Protein AF-A0A0K8Q6H7-F1 (afdb_monomer_lite)

Structure (mmCIF, N/CA/C/O backbone):
data_AF-A0A0K8Q6H7-F1
#
_entry.id   AF-A0A0K8Q6H7-F1
#
loop_
_atom_site.group_PDB
_atom_site.id
_atom_site.type_symbol
_atom_site.label_atom_id
_atom_site.label_alt_id
_atom_site.label_comp_id
_atom_site.label_asym_id
_atom_site.label_entity_id
_atom_site.label_seq_id
_atom_site.pdbx_PDB_ins_code
_atom_site.Cartn_x
_atom_site.Cartn_y
_atom_site.Cartn_z
_atom_site.occupancy
_atom_site.B_iso_or_equiv
_atom_site.auth_seq_id
_atom_site.auth_comp_id
_atom_site.auth_asym_id
_atom_site.auth_atom_id
_atom_site.pdbx_PDB_model_num
ATOM 1 N N . MET A 1 1 ? 8.223 -3.584 0.626 1.00 91.62 1 MET A N 1
ATOM 2 C CA . MET A 1 1 ? 8.566 -2.535 -0.362 1.00 91.62 1 MET A CA 1
ATOM 3 C C . MET A 1 1 ? 10.073 -2.270 -0.468 1.00 91.62 1 MET A C 1
ATOM 5 O O . MET A 1 1 ? 10.645 -2.639 -1.479 1.00 91.62 1 MET A O 1
ATOM 9 N N . ILE A 1 2 ? 10.748 -1.719 0.552 1.00 95.00 2 ILE A N 1
ATOM 10 C CA . ILE A 1 2 ? 12.177 -1.323 0.445 1.00 95.00 2 ILE A CA 1
ATOM 11 C C . ILE A 1 2 ? 13.098 -2.502 0.098 1.00 95.00 2 ILE A C 1
ATOM 13 O O . ILE A 1 2 ? 13.904 -2.405 -0.820 1.00 95.00 2 ILE A O 1
ATOM 17 N N . VAL A 1 3 ? 12.936 -3.645 0.773 1.00 96.19 3 VAL A N 1
ATOM 18 C CA . VAL A 1 3 ? 13.725 -4.853 0.470 1.00 96.19 3 VAL A CA 1
ATOM 19 C C . VAL A 1 3 ? 13.531 -5.309 -0.981 1.00 96.19 3 VAL A C 1
ATOM 21 O O . VAL A 1 3 ? 14.504 -5.685 -1.621 1.00 96.19 3 VAL A O 1
ATOM 24 N N . GLN A 1 4 ? 12.308 -5.235 -1.519 1.00 96.88 4 GLN A N 1
ATOM 25 C CA . GLN A 1 4 ? 12.034 -5.556 -2.926 1.00 96.88 4 GLN A CA 1
ATOM 26 C C . GLN A 1 4 ? 12.784 -4.603 -3.864 1.00 96.88 4 GLN A C 1
ATOM 28 O O . GLN A 1 4 ? 13.441 -5.062 -4.793 1.00 96.88 4 GLN A O 1
ATOM 33 N N . ALA A 1 5 ? 12.717 -3.296 -3.594 1.00 97.81 5 ALA A N 1
ATOM 34 C CA . ALA A 1 5 ? 13.380 -2.277 -4.400 1.00 97.81 5 ALA A CA 1
ATOM 35 C C . ALA A 1 5 ? 14.899 -2.490 -4.441 1.00 97.81 5 ALA A C 1
ATOM 37 O O . ALA A 1 5 ? 15.480 -2.534 -5.518 1.00 97.81 5 ALA A O 1
ATOM 38 N N . VAL A 1 6 ? 15.533 -2.718 -3.286 1.00 98.06 6 VAL A N 1
ATOM 39 C CA . VAL A 1 6 ? 16.979 -2.984 -3.204 1.00 98.06 6 VAL A CA 1
ATOM 40 C C . VAL A 1 6 ? 17.337 -4.322 -3.855 1.00 98.06 6 VAL A C 1
ATOM 42 O O . VAL A 1 6 ? 18.333 -4.415 -4.565 1.00 98.06 6 VAL A O 1
ATOM 45 N N . LYS A 1 7 ? 16.519 -5.365 -3.668 1.00 97.88 7 LYS A N 1
ATOM 46 C CA . LYS A 1 7 ? 16.772 -6.690 -4.254 1.00 97.88 7 LYS A CA 1
ATOM 47 C C . LYS A 1 7 ? 16.734 -6.669 -5.785 1.00 97.88 7 LYS A C 1
ATOM 49 O O . LYS A 1 7 ? 17.492 -7.404 -6.407 1.00 97.88 7 LYS A O 1
ATOM 54 N N . ALA A 1 8 ? 15.850 -5.868 -6.376 1.00 97.31 8 ALA A N 1
ATOM 55 C CA . ALA A 1 8 ? 15.671 -5.793 -7.824 1.00 97.31 8 ALA A CA 1
ATOM 56 C C . ALA A 1 8 ? 16.488 -4.668 -8.490 1.00 97.31 8 ALA A C 1
ATOM 58 O O . ALA A 1 8 ? 16.929 -4.838 -9.621 1.00 97.31 8 ALA A O 1
ATOM 59 N N . GLY A 1 9 ? 16.699 -3.542 -7.801 1.00 97.00 9 GLY A N 1
ATOM 60 C CA . GLY A 1 9 ? 17.376 -2.348 -8.323 1.00 97.00 9 GLY A CA 1
ATOM 61 C C . GLY A 1 9 ? 18.795 -2.110 -7.794 1.00 97.00 9 GLY A C 1
ATOM 62 O O . GLY A 1 9 ? 19.494 -1.228 -8.286 1.00 97.00 9 GLY A O 1
ATOM 63 N N . GLY A 1 10 ? 19.255 -2.881 -6.804 1.00 97.12 10 GLY A N 1
ATOM 64 C CA . GLY A 1 10 ? 20.608 -2.769 -6.255 1.00 97.12 10 GLY A CA 1
ATOM 65 C C . GLY A 1 10 ? 20.843 -1.433 -5.553 1.00 97.12 10 GLY A C 1
ATOM 66 O O . GLY A 1 10 ? 20.270 -1.185 -4.498 1.00 97.12 10 GLY A O 1
ATOM 67 N N . THR A 1 11 ? 21.707 -0.591 -6.122 1.00 97.19 11 THR A N 1
ATOM 68 C CA . THR A 1 11 ? 22.006 0.773 -5.642 1.00 97.19 11 THR A CA 1
ATOM 69 C C . THR A 1 11 ? 21.594 1.858 -6.640 1.00 97.19 11 THR A C 1
ATOM 71 O O . THR A 1 11 ? 21.855 3.031 -6.390 1.00 97.19 11 THR A O 1
ATOM 74 N N . ASP A 1 12 ? 20.992 1.482 -7.771 1.00 98.06 12 ASP A N 1
ATOM 75 C CA . ASP A 1 12 ? 20.527 2.418 -8.792 1.00 98.06 12 ASP A CA 1
ATOM 76 C C . ASP A 1 12 ? 19.071 2.815 -8.531 1.00 98.06 12 ASP A C 1
ATOM 78 O O . ASP A 1 12 ? 18.163 1.981 -8.569 1.00 98.06 12 ASP A O 1
ATOM 82 N N . THR A 1 13 ? 18.844 4.098 -8.261 1.00 97.94 13 THR A N 1
ATOM 83 C CA . THR A 1 13 ? 17.527 4.606 -7.863 1.00 97.94 13 THR A CA 1
ATOM 84 C C . THR A 1 13 ? 16.491 4.448 -8.972 1.00 97.94 13 THR A C 1
ATOM 86 O O . THR A 1 13 ? 15.359 4.064 -8.688 1.00 97.94 13 THR A O 1
ATOM 89 N N . ASP A 1 14 ? 16.860 4.671 -10.234 1.00 98.31 14 ASP A N 1
ATOM 90 C CA . ASP A 1 14 ? 15.924 4.529 -11.355 1.00 98.31 14 ASP A CA 1
ATOM 91 C C . ASP A 1 14 ? 15.472 3.071 -11.517 1.00 98.31 14 ASP A C 1
ATOM 93 O O . ASP A 1 14 ? 14.294 2.791 -11.758 1.00 98.31 14 ASP A O 1
ATOM 97 N N . SER A 1 15 ? 16.386 2.121 -11.315 1.00 98.31 15 SER A N 1
ATOM 98 C CA . SER A 1 15 ? 16.063 0.693 -11.278 1.00 98.31 15 SER A CA 1
ATOM 99 C C . SER A 1 15 ? 15.187 0.327 -10.077 1.00 98.31 15 SER A C 1
ATOM 101 O O . SER A 1 15 ? 14.278 -0.491 -10.218 1.00 98.31 15 SER A O 1
ATOM 103 N N . MET A 1 16 ? 15.395 0.946 -8.910 1.00 98.56 16 MET A N 1
ATOM 104 C CA . MET A 1 16 ? 14.518 0.761 -7.746 1.00 98.56 16 MET A CA 1
ATOM 105 C C . MET A 1 16 ? 13.094 1.265 -8.002 1.00 98.56 16 MET A C 1
ATOM 107 O O . MET A 1 16 ? 12.142 0.589 -7.616 1.00 98.56 16 MET A O 1
ATOM 111 N N . VAL A 1 17 ? 12.936 2.424 -8.653 1.00 98.25 17 VAL A N 1
ATOM 112 C CA . VAL A 1 17 ? 11.617 2.969 -9.017 1.00 98.25 17 VAL A CA 1
ATOM 113 C C . VAL A 1 17 ? 10.896 2.002 -9.951 1.00 98.25 17 VAL A C 1
ATOM 115 O O . VAL A 1 17 ? 9.798 1.548 -9.631 1.00 98.25 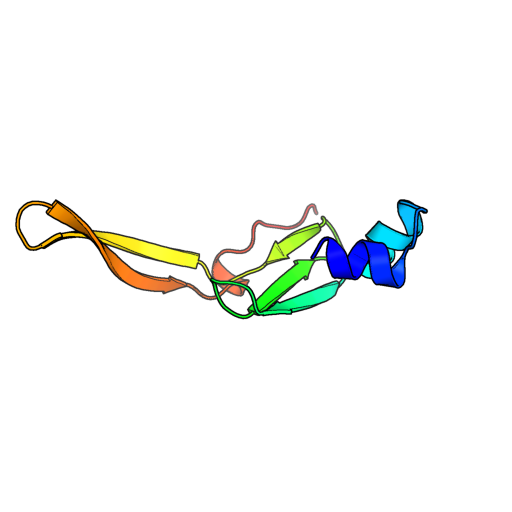17 VAL A O 1
ATOM 118 N N . LYS A 1 18 ? 11.554 1.581 -11.037 1.00 98.06 18 LYS A N 1
ATOM 119 C CA . LYS A 1 18 ? 10.998 0.602 -11.988 1.00 98.06 18 LYS A CA 1
ATOM 120 C C . LYS A 1 18 ? 10.631 -0.726 -11.329 1.00 98.06 18 LYS A C 1
ATOM 122 O O . LYS A 1 18 ? 9.667 -1.366 -11.729 1.00 98.06 18 LYS A O 1
ATOM 127 N 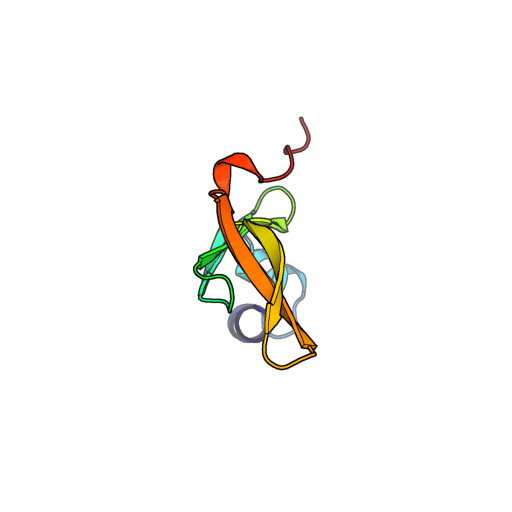N . ALA A 1 19 ? 11.384 -1.150 -10.315 1.00 98.06 19 ALA A N 1
ATOM 128 C CA . ALA A 1 19 ? 11.090 -2.368 -9.566 1.00 98.06 19 ALA A CA 1
ATOM 129 C C . ALA A 1 19 ? 9.835 -2.265 -8.684 1.00 98.06 19 ALA A C 1
ATOM 131 O O . ALA A 1 19 ? 9.292 -3.297 -8.277 1.00 98.06 19 ALA A O 1
ATOM 132 N N . LEU A 1 20 ? 9.411 -1.048 -8.341 1.00 98.44 20 LEU A N 1
ATOM 133 C CA . LEU A 1 20 ? 8.227 -0.796 -7.528 1.00 98.44 20 LEU A CA 1
ATOM 134 C C . LEU A 1 20 ? 6.993 -0.467 -8.369 1.00 98.44 20 LEU A C 1
ATOM 136 O O . LEU A 1 20 ? 5.894 -0.767 -7.925 1.00 98.44 20 LEU A O 1
ATOM 140 N N . GLU A 1 21 ? 7.124 0.106 -9.561 1.00 98.25 21 GLU A N 1
ATOM 141 C CA . GLU A 1 21 ? 5.973 0.445 -10.407 1.00 98.25 21 GLU A CA 1
ATOM 142 C C . GLU A 1 21 ? 5.125 -0.793 -10.758 1.00 98.25 21 GLU A C 1
ATOM 144 O O . GLU A 1 21 ? 5.582 -1.733 -11.405 1.00 98.25 21 GLU A O 1
ATOM 149 N N . GLY A 1 22 ? 3.868 -0.810 -10.300 1.00 97.81 22 GLY A N 1
ATOM 150 C CA . GLY A 1 22 ? 2.948 -1.939 -10.470 1.00 97.81 22 GLY A CA 1
ATOM 151 C C . GLY A 1 22 ? 3.183 -3.107 -9.506 1.00 97.81 22 GLY A C 1
ATOM 152 O O . GLY A 1 22 ? 2.465 -4.106 -9.568 1.00 97.81 22 GLY A O 1
ATOM 153 N N . PHE A 1 23 ? 4.156 -3.007 -8.598 1.00 98.19 23 PHE A N 1
ATOM 154 C CA . PHE A 1 23 ? 4.445 -4.057 -7.630 1.00 98.19 23 PHE A CA 1
ATOM 155 C C . PHE A 1 23 ? 3.333 -4.163 -6.579 1.00 98.19 23 PHE A C 1
ATOM 157 O O . PHE A 1 23 ? 3.010 -3.186 -5.895 1.00 98.19 23 PHE A O 1
ATOM 164 N N . SER A 1 24 ? 2.791 -5.374 -6.412 1.00 97.69 24 SER A N 1
ATOM 165 C CA . SER A 1 24 ? 1.867 -5.720 -5.329 1.00 97.69 24 SER A CA 1
ATOM 166 C C . SER A 1 24 ? 2.547 -6.569 -4.258 1.00 97.69 24 SER A C 1
ATOM 168 O O . SER A 1 24 ? 3.327 -7.468 -4.573 1.00 97.69 24 SER A O 1
ATOM 170 N N . PHE A 1 25 ? 2.191 -6.342 -2.996 1.00 96.94 25 PHE A N 1
ATOM 171 C CA . PHE A 1 25 ? 2.658 -7.141 -1.864 1.00 96.94 25 PHE A CA 1
ATOM 172 C C . PHE A 1 25 ? 1.611 -7.204 -0.748 1.00 96.94 25 PHE A C 1
ATOM 174 O O . PHE A 1 25 ? 0.725 -6.355 -0.676 1.00 96.94 25 PHE A O 1
ATOM 181 N N . ASP A 1 26 ? 1.738 -8.196 0.132 1.00 96.25 26 ASP A N 1
ATOM 182 C CA . ASP A 1 26 ? 0.925 -8.291 1.343 1.00 96.25 26 ASP A CA 1
ATOM 183 C C . ASP A 1 26 ? 1.561 -7.466 2.470 1.00 96.25 26 ASP A C 1
ATOM 185 O O . ASP A 1 26 ? 2.700 -7.709 2.885 1.00 96.25 26 ASP A O 1
ATOM 189 N N . GLY A 1 27 ? 0.827 -6.462 2.939 1.00 93.62 27 GLY A N 1
ATOM 190 C CA . GLY A 1 27 ? 1.153 -5.625 4.087 1.00 93.62 27 GLY A CA 1
ATOM 191 C C . GLY A 1 27 ? 0.193 -5.850 5.262 1.00 93.62 27 GLY A C 1
ATOM 192 O O . GLY A 1 27 ? -0.720 -6.677 5.192 1.00 93.62 27 GLY A O 1
ATOM 193 N N . PRO A 1 28 ? 0.350 -5.097 6.367 1.00 94.31 28 PRO A N 1
ATOM 194 C CA . PRO A 1 28 ? -0.537 -5.194 7.531 1.00 94.31 28 PRO A CA 1
ATOM 195 C C . PRO A 1 28 ? -2.010 -4.899 7.221 1.00 94.31 28 PRO A C 1
ATOM 197 O O . PRO A 1 28 ? -2.890 -5.316 7.970 1.00 94.31 28 PRO A O 1
ATOM 200 N N . LYS A 1 29 ? -2.279 -4.176 6.127 1.00 93.56 29 LYS A N 1
ATOM 201 C CA . LYS A 1 29 ? -3.625 -3.837 5.651 1.00 93.56 29 LYS A CA 1
ATOM 202 C C . LYS A 1 29 ? -4.122 -4.760 4.529 1.00 93.56 29 LYS A C 1
ATOM 204 O O . LYS A 1 29 ? -5.110 -4.452 3.872 1.00 93.56 29 LYS A O 1
ATOM 209 N N . GLY A 1 30 ? -3.459 -5.895 4.314 1.00 94.38 30 GLY A N 1
ATOM 210 C CA . GLY A 1 30 ? -3.744 -6.802 3.207 1.00 94.38 30 GLY A CA 1
ATOM 211 C C . GLY A 1 30 ? -2.940 -6.441 1.963 1.00 94.38 30 GLY A C 1
ATOM 212 O O . GLY A 1 30 ? -1.809 -5.970 2.066 1.00 94.38 30 GLY A O 1
ATOM 213 N N . LYS A 1 31 ? -3.507 -6.693 0.782 1.00 96.38 31 LYS A N 1
ATOM 214 C CA . LYS A 1 31 ? -2.815 -6.458 -0.485 1.00 96.38 31 LYS A CA 1
ATOM 215 C C . LYS A 1 31 ? -2.689 -4.960 -0.765 1.00 96.38 31 LYS A C 1
ATOM 217 O O . LYS A 1 31 ? -3.685 -4.248 -0.851 1.00 96.38 31 LYS A O 1
ATOM 222 N N . GLU A 1 32 ? -1.464 -4.514 -0.996 1.00 97.50 32 GLU A N 1
ATOM 223 C CA . GLU A 1 32 ? -1.125 -3.140 -1.360 1.00 97.50 32 GLU A CA 1
ATOM 224 C C . GLU A 1 32 ? -0.438 -3.140 -2.730 1.00 97.50 32 GLU A C 1
ATOM 226 O O . GLU A 1 32 ? 0.249 -4.100 -3.085 1.00 97.50 32 GLU A O 1
ATOM 231 N N . THR A 1 33 ? -0.640 -2.095 -3.536 1.00 97.75 33 THR A N 1
ATOM 232 C CA . THR A 1 33 ? -0.015 -1.957 -4.863 1.00 97.75 33 THR A CA 1
ATOM 233 C C . THR A 1 33 ? 0.537 -0.557 -5.058 1.00 97.75 33 THR A C 1
ATOM 235 O O . THR A 1 33 ? -0.166 0.425 -4.835 1.00 97.75 33 THR A O 1
ATOM 238 N N . VAL A 1 34 ? 1.783 -0.458 -5.512 1.00 97.81 34 VAL A N 1
ATOM 239 C CA . VAL A 1 34 ? 2.377 0.818 -5.923 1.00 97.81 34 VAL A CA 1
ATOM 240 C C . VAL A 1 34 ? 1.898 1.128 -7.341 1.00 97.81 34 VAL A C 1
ATOM 242 O O . VAL A 1 34 ? 2.287 0.462 -8.301 1.00 97.81 34 VAL A O 1
ATOM 245 N N . ARG A 1 35 ? 1.015 2.117 -7.490 1.00 97.75 35 ARG A N 1
ATOM 246 C CA . ARG A 1 35 ? 0.478 2.522 -8.792 1.00 97.75 35 ARG A CA 1
ATOM 247 C C . ARG A 1 35 ? 1.582 3.133 -9.654 1.00 97.75 35 ARG A C 1
ATOM 249 O O . ARG A 1 35 ? 2.284 4.033 -9.215 1.00 97.75 35 ARG A O 1
ATOM 256 N N . ALA A 1 36 ? 1.727 2.666 -10.890 1.00 97.19 36 ALA A N 1
ATOM 257 C 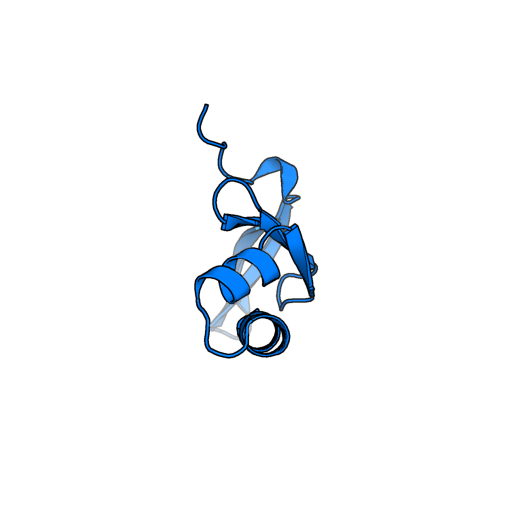CA . ALA A 1 36 ? 2.834 3.083 -11.751 1.00 97.19 36 ALA A CA 1
ATOM 258 C C . ALA A 1 36 ? 2.772 4.564 -12.177 1.00 97.19 36 ALA A C 1
ATOM 260 O O . ALA A 1 36 ? 3.809 5.192 -12.331 1.00 97.19 36 ALA A O 1
ATOM 261 N N . SER A 1 37 ? 1.577 5.132 -12.355 1.00 96.31 37 SER A N 1
ATOM 262 C CA . SER A 1 37 ? 1.404 6.483 -12.910 1.00 96.31 37 SER A CA 1
ATOM 263 C C . SER A 1 37 ? 1.825 7.615 -11.969 1.00 96.31 37 SER A C 1
ATOM 265 O O . SER A 1 37 ? 2.264 8.665 -12.434 1.00 96.31 37 SER A O 1
ATOM 267 N N . ASP A 1 38 ? 1.676 7.430 -10.658 1.00 96.75 38 ASP A N 1
ATOM 268 C CA . ASP A 1 38 ? 1.927 8.479 -9.662 1.00 96.75 38 ASP A CA 1
ATOM 269 C C . ASP A 1 38 ? 2.505 7.967 -8.335 1.00 96.75 38 ASP A C 1
ATOM 271 O O . ASP A 1 38 ? 2.616 8.724 -7.369 1.00 96.75 38 ASP A O 1
ATOM 275 N N . HIS A 1 39 ? 2.855 6.682 -8.284 1.00 96.81 39 HIS A N 1
ATOM 276 C CA . HIS A 1 39 ? 3.439 5.993 -7.132 1.00 96.81 39 HIS A CA 1
ATOM 277 C C . HIS A 1 39 ? 2.557 6.005 -5.877 1.00 96.81 39 HIS A C 1
ATOM 279 O O . HIS A 1 39 ? 3.042 5.758 -4.770 1.00 96.81 39 HIS A O 1
ATOM 285 N N . ALA A 1 40 ? 1.246 6.226 -6.026 1.00 96.69 40 ALA A N 1
ATOM 286 C CA . ALA A 1 40 ? 0.301 6.064 -4.931 1.00 96.69 40 ALA A CA 1
ATOM 287 C C . ALA A 1 40 ? 0.274 4.605 -4.445 1.00 96.69 40 ALA A C 1
ATOM 289 O O . ALA A 1 40 ? 0.198 3.666 -5.240 1.00 96.69 40 ALA A O 1
ATOM 290 N N . LEU A 1 41 ? 0.290 4.405 -3.124 1.00 96.25 41 LEU A N 1
ATOM 291 C CA . LEU A 1 41 ? 0.152 3.083 -2.515 1.00 96.25 41 LEU A CA 1
ATOM 292 C C . LEU A 1 41 ? -1.332 2.738 -2.343 1.00 96.25 41 LEU A C 1
ATOM 294 O O . LEU A 1 41 ? -1.957 3.065 -1.330 1.00 96.25 41 LEU A O 1
ATOM 298 N N . VAL A 1 42 ? -1.889 2.098 -3.365 1.00 97.75 42 VAL A N 1
ATOM 299 C CA . VAL A 1 42 ? -3.301 1.723 -3.466 1.00 97.75 42 VAL A CA 1
ATOM 300 C C . VAL A 1 42 ? -3.582 0.513 -2.580 1.00 97.75 42 VAL A C 1
ATOM 302 O O . VAL A 1 42 ? -2.899 -0.508 -2.664 1.00 97.75 42 VAL A O 1
ATOM 305 N N . GLN A 1 43 ? -4.578 0.652 -1.710 1.00 97.81 43 GLN A N 1
ATOM 306 C CA . GLN A 1 43 ? -4.914 -0.307 -0.661 1.00 97.81 43 GLN A CA 1
ATOM 307 C C . GLN A 1 43 ? -6.316 -0.029 -0.118 1.00 97.81 43 GLN A C 1
ATOM 309 O O . GLN A 1 43 ? -6.818 1.093 -0.235 1.00 97.81 43 GLN A O 1
ATOM 314 N N . ASP A 1 44 ? -6.913 -1.020 0.535 1.00 97.81 44 ASP A N 1
ATOM 315 C CA . ASP A 1 44 ? -8.173 -0.824 1.243 1.00 97.81 44 ASP A CA 1
ATOM 316 C C . ASP A 1 44 ? -8.006 0.176 2.399 1.00 97.81 44 ASP A C 1
ATOM 318 O O . ASP A 1 44 ? -6.953 0.300 3.047 1.00 97.81 44 ASP A O 1
ATOM 322 N N . MET A 1 45 ? -9.079 0.908 2.676 1.00 97.69 45 MET A N 1
ATOM 323 C CA . MET A 1 45 ? -9.150 1.854 3.785 1.00 97.69 45 MET A CA 1
ATOM 324 C C . MET A 1 45 ? -10.233 1.438 4.772 1.00 97.69 45 MET A C 1
ATOM 326 O O . MET A 1 45 ? -11.169 0.719 4.439 1.00 97.69 45 MET A O 1
ATOM 330 N N . TYR A 1 46 ? -10.109 1.890 6.017 1.00 97.06 46 TYR A N 1
ATOM 331 C CA . TYR A 1 46 ? -10.946 1.414 7.112 1.00 97.06 46 TYR A CA 1
ATOM 332 C C . TYR A 1 46 ? -11.627 2.587 7.796 1.00 97.06 46 TYR A C 1
ATOM 334 O O . TYR A 1 46 ? -10.968 3.499 8.295 1.00 97.06 46 TYR A O 1
ATOM 342 N N . GLN A 1 47 ? -12.953 2.539 7.861 1.00 97.31 47 GLN A N 1
ATOM 343 C CA . GLN A 1 47 ? -13.702 3.382 8.777 1.00 97.31 47 GLN A CA 1
ATOM 344 C C . GLN A 1 47 ? -13.660 2.728 10.157 1.00 97.31 47 GLN A C 1
ATOM 346 O O . GLN A 1 47 ? -14.103 1.589 10.317 1.00 97.31 47 GLN A O 1
ATOM 351 N N . ALA A 1 48 ? -13.143 3.446 11.150 1.00 96.69 48 ALA A N 1
ATOM 352 C CA . ALA A 1 48 ? -13.056 2.976 12.526 1.00 96.69 48 ALA A CA 1
ATOM 353 C C . ALA A 1 48 ? -13.828 3.898 13.475 1.00 96.69 48 ALA A C 1
ATOM 355 O O . ALA A 1 48 ? -13.966 5.098 13.233 1.00 96.69 48 ALA A O 1
ATOM 356 N N . LYS A 1 49 ? -14.314 3.324 14.573 1.00 97.12 49 LYS A N 1
ATOM 357 C CA . LYS A 1 49 ? -14.945 4.029 15.689 1.00 97.12 49 LYS A CA 1
ATOM 358 C C . LYS A 1 49 ? -14.216 3.666 16.976 1.00 97.12 49 LYS A C 1
ATOM 360 O O . LYS A 1 49 ? -13.876 2.506 17.180 1.00 97.12 49 LYS A O 1
ATOM 365 N N . LEU A 1 50 ? -13.997 4.639 17.856 1.00 97.75 50 LEU A N 1
ATOM 366 C CA . LEU A 1 50 ? -13.471 4.361 19.191 1.00 97.75 50 LEU A CA 1
ATOM 367 C C . LEU A 1 50 ? -14.578 3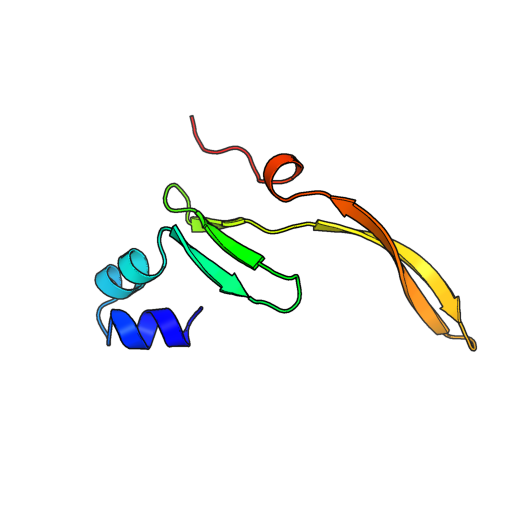.811 20.099 1.00 97.75 50 LEU A C 1
ATOM 369 O O . LEU A 1 50 ? -15.681 4.360 20.153 1.00 97.75 50 LEU A O 1
ATOM 373 N N . VAL A 1 51 ? -14.269 2.740 20.822 1.00 97.38 51 VAL A N 1
ATOM 374 C CA . VAL A 1 51 ? -15.128 2.118 21.836 1.00 97.38 51 VAL A CA 1
ATOM 375 C C . VAL A 1 51 ? -14.359 1.993 23.146 1.00 97.38 51 VAL A C 1
ATOM 377 O O . VAL A 1 51 ? -13.144 1.803 23.132 1.00 97.38 51 VAL A O 1
ATOM 380 N N . GLN A 1 52 ? -15.046 2.117 24.282 1.00 97.00 52 GLN A N 1
ATOM 381 C CA . GLN A 1 52 ? -14.431 1.824 25.575 1.00 97.00 52 GLN A CA 1
ATOM 382 C C . GLN A 1 52 ? -14.423 0.316 25.818 1.00 97.00 52 GLN A C 1
ATOM 384 O O . GLN A 1 52 ? -15.452 -0.346 25.688 1.00 97.00 52 GLN A O 1
ATOM 389 N N . LYS A 1 53 ? -13.260 -0.210 26.194 1.00 93.81 53 LYS A N 1
ATOM 390 C CA . LYS A 1 53 ? -13.060 -1.591 26.619 1.00 93.81 53 LYS A CA 1
ATOM 391 C C . LYS A 1 53 ? -12.088 -1.589 27.793 1.00 93.81 53 LYS A C 1
ATOM 393 O O . LYS A 1 53 ? -11.010 -1.014 27.690 1.00 93.81 53 LYS A O 1
ATOM 398 N N . ASP A 1 54 ? -12.498 -2.178 28.913 1.00 93.94 54 ASP A N 1
ATOM 399 C CA . ASP A 1 54 ? -11.673 -2.310 30.123 1.00 93.94 54 ASP A CA 1
ATOM 400 C C . ASP A 1 54 ? -11.086 -0.972 30.627 1.00 93.94 54 ASP A C 1
ATOM 402 O O . ASP A 1 54 ? -9.943 -0.890 31.066 1.00 93.94 54 ASP A O 1
ATOM 406 N N . GLY A 1 55 ? -11.865 0.113 30.530 1.00 94.69 55 GLY A N 1
ATOM 407 C CA . GLY A 1 55 ? -11.441 1.455 30.953 1.00 94.69 55 GLY A CA 1
ATOM 408 C C . GLY A 1 55 ? -10.506 2.185 29.978 1.00 94.69 55 GLY A C 1
ATOM 409 O O . GLY A 1 55 ? -10.100 3.308 30.268 1.00 94.69 55 GLY A O 1
ATOM 410 N N . ALA A 1 56 ? -10.201 1.602 28.814 1.00 96.56 56 ALA A N 1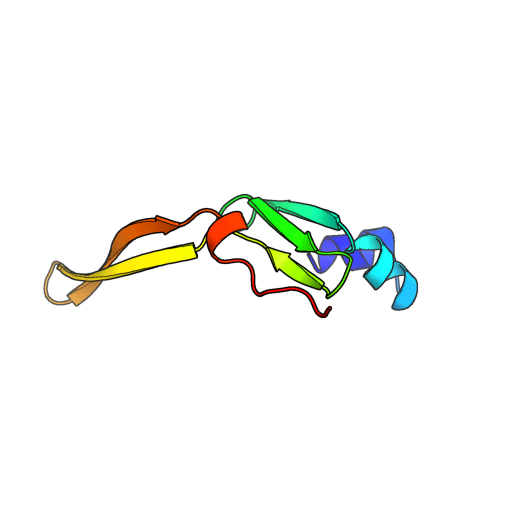
ATOM 411 C CA . ALA A 1 56 ? -9.383 2.210 27.766 1.00 96.56 56 ALA A CA 1
ATOM 412 C C . ALA A 1 56 ? -10.161 2.384 26.450 1.00 96.56 56 ALA A C 1
ATOM 414 O O . ALA A 1 56 ? -11.120 1.665 26.169 1.00 96.56 56 ALA A O 1
ATOM 415 N N . TRP A 1 57 ? -9.744 3.342 25.617 1.00 96.94 57 TRP A N 1
ATOM 416 C CA . TRP A 1 57 ? -10.280 3.507 24.263 1.00 96.94 57 TRP A CA 1
ATOM 417 C C . TRP A 1 57 ? -9.578 2.560 23.288 1.00 96.94 57 TRP A C 1
ATOM 419 O O . TRP A 1 57 ? -8.354 2.572 23.185 1.00 96.94 57 TRP A O 1
ATOM 429 N N . ALA A 1 58 ? -10.357 1.788 22.533 1.00 96.62 58 ALA A N 1
ATOM 430 C CA . ALA A 1 58 ? -9.870 0.898 21.485 1.00 96.62 58 ALA A CA 1
ATOM 431 C C . ALA A 1 58 ? -10.593 1.171 20.153 1.00 96.62 58 ALA A C 1
ATOM 433 O O . ALA A 1 58 ? -11.786 1.490 20.158 1.00 96.62 58 ALA A O 1
ATOM 434 N N . PRO A 1 59 ? -9.916 1.049 18.998 1.00 96.19 59 PRO A N 1
ATOM 435 C CA . PRO A 1 59 ? -10.568 1.153 17.701 1.00 96.19 59 PRO A CA 1
ATOM 436 C C . PRO A 1 59 ? -11.363 -0.120 17.383 1.00 96.19 59 PRO A C 1
ATOM 438 O O . PRO A 1 59 ? -10.868 -1.237 17.510 1.00 96.19 59 PRO A O 1
ATOM 441 N N . GLN A 1 60 ? -12.587 0.060 16.903 1.00 96.56 60 GLN A N 1
ATOM 442 C CA . GLN A 1 60 ? -13.419 -0.970 16.297 1.00 96.56 60 GLN A CA 1
ATOM 443 C C . GLN A 1 60 ? -13.629 -0.627 14.821 1.00 96.56 60 GLN A C 1
ATOM 445 O O . GLN A 1 60 ? -14.049 0.485 14.491 1.00 96.56 60 GLN A O 1
ATOM 450 N N . VAL A 1 61 ? -13.348 -1.574 13.925 1.00 96.62 61 VAL A N 1
ATOM 451 C CA . VAL A 1 61 ? -13.613 -1.405 12.489 1.00 96.62 61 VAL A CA 1
ATOM 452 C C . VAL A 1 61 ? -15.121 -1.425 12.253 1.00 96.62 61 VAL A C 1
ATOM 454 O O . VAL A 1 61 ? -15.811 -2.351 12.668 1.00 96.62 61 VAL A O 1
ATOM 457 N N . VAL A 1 62 ? -15.620 -0.391 11.582 1.00 97.56 62 VAL A N 1
ATOM 458 C CA . VAL A 1 62 ? -17.024 -0.245 11.178 1.00 97.56 62 VAL A CA 1
ATOM 459 C C . VAL A 1 62 ? -17.217 -0.751 9.755 1.00 97.56 62 VAL A C 1
ATOM 461 O O . VAL A 1 62 ? -18.190 -1.441 9.464 1.00 97.56 62 VAL A O 1
ATOM 464 N N . LYS A 1 63 ? -16.289 -0.402 8.858 1.00 97.31 63 LYS A N 1
ATOM 465 C CA . LYS A 1 63 ? -16.365 -0.753 7.441 1.00 97.31 63 LYS A CA 1
ATOM 466 C C . LYS A 1 63 ? -14.972 -0.825 6.825 1.00 97.31 63 LYS A C 1
ATOM 468 O O . LYS A 1 63 ? -14.133 0.033 7.097 1.00 97.31 63 LYS A O 1
ATOM 473 N N . VAL A 1 64 ? -14.773 -1.811 5.953 1.00 97.12 64 VAL A N 1
ATOM 474 C CA . VAL A 1 64 ? -13.670 -1.835 4.985 1.00 97.12 64 VAL A CA 1
ATOM 475 C C . VAL A 1 64 ? -14.171 -1.195 3.695 1.00 97.12 64 VAL A C 1
ATOM 477 O O . VAL A 1 64 ? -15.247 -1.543 3.202 1.00 97.12 64 VAL A O 1
ATOM 480 N N . VAL A 1 65 ? -13.435 -0.216 3.186 1.00 97.62 65 VAL A N 1
ATOM 481 C CA . VAL A 1 65 ? -13.732 0.481 1.939 1.00 97.62 65 VAL A CA 1
ATOM 482 C C . VAL A 1 65 ? -12.703 0.031 0.898 1.00 97.62 65 VAL A C 1
ATOM 484 O O . VAL A 1 65 ? -11.513 0.281 1.110 1.00 97.62 65 VAL A O 1
ATOM 487 N N . PRO A 1 66 ? -13.145 -0.641 -0.182 1.00 96.69 66 PRO A N 1
ATOM 488 C CA . PRO A 1 66 ? -12.260 -1.158 -1.219 1.00 96.69 66 PRO A CA 1
ATOM 489 C C . PRO A 1 66 ? -11.379 -0.079 -1.849 1.00 96.69 66 PRO A C 1
ATOM 491 O O . PRO A 1 66 ? -11.826 1.054 -2.043 1.00 96.69 66 PRO A O 1
ATOM 494 N N . ALA A 1 67 ? -10.144 -0.446 -2.186 1.00 96.25 67 ALA A N 1
ATOM 495 C CA . ALA A 1 67 ? -9.122 0.460 -2.703 1.00 96.25 67 ALA A CA 1
ATOM 496 C C . ALA A 1 67 ? -9.568 1.290 -3.923 1.00 96.25 67 ALA A C 1
ATOM 498 O O . ALA A 1 67 ? -9.234 2.468 -4.022 1.00 96.25 67 ALA A O 1
ATOM 499 N N . ASP A 1 68 ? -10.357 0.706 -4.827 1.00 93.75 68 ASP A N 1
ATOM 500 C CA . ASP A 1 68 ? -10.870 1.351 -6.044 1.00 93.75 68 ASP A CA 1
ATOM 501 C C . ASP A 1 68 ? -11.877 2.484 -5.774 1.00 93.75 68 ASP A C 1
ATOM 503 O O . ASP A 1 68 ? -12.076 3.348 -6.625 1.00 93.75 68 ASP A O 1
ATOM 507 N N . GLN A 1 69 ? -12.476 2.528 -4.580 1.00 96.62 69 GLN A N 1
ATOM 508 C CA . GLN A 1 69 ? -13.425 3.571 -4.171 1.00 96.62 69 GLN A CA 1
ATOM 509 C C . GLN A 1 69 ? -12.769 4.733 -3.417 1.00 96.62 69 GLN A C 1
ATOM 511 O O . GLN A 1 69 ? -13.380 5.790 -3.265 1.00 96.62 69 GLN A O 1
ATOM 516 N N . VAL A 1 70 ? -11.557 4.533 -2.897 1.00 95.88 70 VAL A N 1
ATOM 517 C CA . VAL A 1 70 ? -10.850 5.501 -2.032 1.00 95.88 70 VAL A CA 1
ATOM 518 C C . VAL A 1 70 ? -9.522 5.965 -2.607 1.00 95.88 70 VAL A C 1
ATOM 520 O O . VAL A 1 70 ? -8.922 6.892 -2.060 1.00 95.88 70 VAL A O 1
ATOM 523 N N . ALA A 1 71 ? -9.056 5.341 -3.690 1.00 96.06 71 ALA A N 1
ATOM 524 C CA . ALA A 1 71 ? -7.855 5.762 -4.383 1.00 96.06 71 ALA A CA 1
ATOM 525 C C . ALA A 1 71 ? -7.970 7.245 -4.781 1.00 96.06 71 ALA A C 1
ATOM 527 O O . ALA A 1 71 ? -8.966 7.646 -5.394 1.00 96.06 71 ALA A O 1
ATOM 528 N N . PRO A 1 72 ? -6.960 8.073 -4.462 1.00 94.38 72 PRO A N 1
ATOM 529 C CA . PRO A 1 72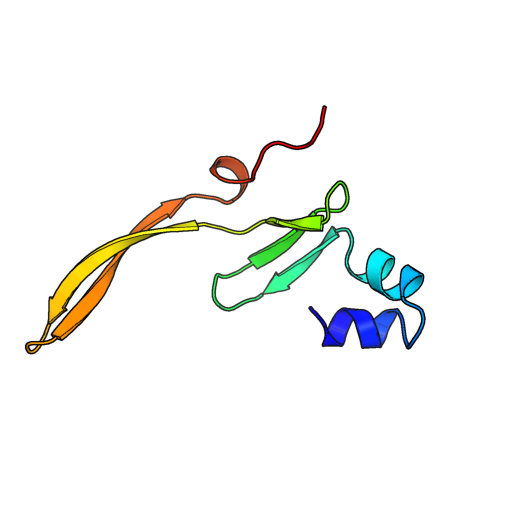 ? -6.918 9.442 -4.943 1.00 94.38 72 PRO A CA 1
ATOM 530 C C . PRO A 1 72 ? -6.980 9.491 -6.476 1.00 94.38 72 PRO A C 1
ATOM 532 O O . PRO A 1 72 ? -6.408 8.613 -7.144 1.00 94.38 72 PRO A O 1
ATOM 535 N N . PRO A 1 73 ? -7.638 10.518 -7.043 1.00 94.75 73 PRO A N 1
ATOM 536 C CA . PRO A 1 73 ? -7.716 10.678 -8.485 1.00 94.75 73 PRO A CA 1
ATOM 537 C C . PRO A 1 73 ? -6.317 10.845 -9.079 1.00 94.75 73 PRO A C 1
ATOM 539 O O . PRO A 1 73 ? -5.467 11.535 -8.514 1.00 94.75 73 PRO A O 1
ATOM 542 N N . GLU A 1 74 ? -6.098 10.234 -10.238 1.00 93.75 74 GLU A N 1
ATOM 543 C CA . GLU A 1 74 ? -4.884 10.457 -11.021 1.00 93.75 74 GLU A CA 1
ATOM 544 C C . GLU A 1 74 ? -4.915 11.851 -11.642 1.00 93.75 74 GLU A C 1
ATOM 546 O O . GLU A 1 74 ? -5.984 12.422 -11.898 1.00 93.75 74 GLU A O 1
ATOM 551 N N . LYS A 1 75 ? -3.729 12.415 -11.885 1.00 86.00 75 LYS A N 1
ATOM 552 C CA . LYS A 1 75 ? -3.631 13.636 -12.684 1.00 86.00 75 LYS A CA 1
ATOM 553 C C . LYS A 1 75 ? -4.224 13.359 -14.068 1.00 86.00 75 LYS A C 1
ATOM 555 O O . LYS A 1 75 ? -3.956 12.313 -14.654 1.00 86.00 75 LYS A O 1
ATOM 560 N N . LYS A 1 76 ? -5.046 14.295 -14.543 1.00 64.12 76 LYS A N 1
ATOM 561 C CA . LYS A 1 76 ? -5.548 14.304 -15.920 1.00 64.12 76 LYS A CA 1
ATOM 562 C C . LYS A 1 76 ? -4.437 14.644 -16.900 1.00 64.12 76 LYS A C 1
ATOM 564 O O . LYS A 1 76 ? -3.580 15.475 -16.521 1.00 64.12 76 LYS A O 1
#

pLDDT: mean 96.12, std 4.15, range [64.12, 98.56]

Radius of gyration: 16.68 Å; chains: 1; bounding box: 39×23×47 Å

Foldseek 3Di:
DVVQLCVQQPPNVVRSLVSQAQDWDQDPQGIWHQHNQPRDTQGKDFDWDWDDDPNDTDIDTPDIHHRVRPPDDGDD

Secondary structure (DSSP, 8-state):
-HHHHHHHHTT-HHHHHHHHTT-EEEETTEEEEE-TTT--EE--EEEEEEEEETTEEEEEEEEEE-HHHHSPPPP-

Sequence (76 aa):
MIVQAVKAGGTDTDSMVKALEGFSFDGPKGKETVRASDHALVQDMYQAKLVQKDGAWAPQVVKVVPADQVAPPEKK